Protein AF-A0A535YQ44-F1 (afdb_monomer_lite)

Radius of gyration: 15.24 Å; chains: 1; bounding box: 35×32×54 Å

Secondary structure (DSSP, 8-state):
-------SS--EEEE--SHHHHHHHHHSTT-EEEBTTTTBS-HHHHHT-SEEEE----PBPTTS-B--HHHHHHHHH---SEEEE-S---TTHHHHHHHHH---EEE-------SSTT-TTS-GGG------BS-HHHHHHHHHHTT-

Structure (mmCIF, N/CA/C/O backbone):
data_AF-A0A535YQ44-F1
#
_entry.id   AF-A0A535YQ44-F1
#
loop_
_atom_site.group_PDB
_atom_site.id
_atom_site.type_symbol
_atom_site.label_atom_id
_atom_site.label_alt_id
_atom_site.label_comp_id
_atom_site.label_asym_id
_atom_site.label_entity_id
_atom_site.label_seq_id
_atom_site.pdbx_PDB_ins_code
_atom_site.Cartn_x
_atom_site.Cartn_y
_atom_site.Cartn_z
_atom_site.occupancy
_atom_site.B_iso_or_equiv
_atom_site.auth_seq_id
_atom_site.auth_comp_id
_atom_site.auth_asym_id
_atom_site.auth_atom_id
_atom_site.pdbx_PDB_model_num
ATOM 1 N N . MET A 1 1 ? -5.945 5.913 35.133 1.00 36.12 1 MET A N 1
ATOM 2 C CA . MET A 1 1 ? -6.921 5.511 34.097 1.00 36.12 1 MET A CA 1
ATOM 3 C C . MET A 1 1 ? -6.977 6.612 33.056 1.00 36.12 1 MET A C 1
ATOM 5 O O . MET A 1 1 ? -7.625 7.624 33.283 1.00 36.12 1 MET A O 1
ATOM 9 N N . THR A 1 2 ? -6.230 6.463 31.966 1.00 38.06 2 THR A N 1
ATOM 10 C CA . THR A 1 2 ? -6.290 7.402 30.842 1.00 38.06 2 THR A CA 1
ATOM 11 C C . THR A 1 2 ? -7.580 7.131 30.087 1.00 38.06 2 THR A C 1
ATOM 13 O O . THR A 1 2 ? -7.779 6.040 29.562 1.00 38.06 2 THR A O 1
ATOM 16 N N . VAL A 1 3 ? -8.482 8.106 30.081 1.00 42.94 3 VAL A N 1
ATOM 17 C CA . VAL A 1 3 ? -9.680 8.073 29.245 1.00 42.94 3 VAL A CA 1
ATOM 18 C C . VAL A 1 3 ? -9.203 8.130 27.793 1.00 42.94 3 VAL A C 1
ATOM 20 O O . VAL A 1 3 ? -8.760 9.180 27.331 1.00 42.94 3 VAL A O 1
ATOM 23 N N . MET A 1 4 ? -9.248 7.001 27.081 1.00 44.06 4 MET A N 1
ATOM 24 C CA . MET A 1 4 ? -9.127 6.989 25.623 1.00 44.06 4 MET A CA 1
ATOM 25 C C . MET A 1 4 ? -10.283 7.824 25.074 1.00 44.06 4 MET A C 1
ATOM 27 O O . MET A 1 4 ? -11.439 7.405 25.109 1.00 44.06 4 MET A O 1
ATOM 31 N N . ARG A 1 5 ? -9.989 9.037 24.598 1.00 42.44 5 ARG A N 1
ATOM 32 C CA . ARG A 1 5 ? -10.927 9.761 23.741 1.00 42.44 5 ARG A CA 1
ATOM 33 C C . ARG A 1 5 ? -11.156 8.895 22.506 1.00 42.44 5 ARG A C 1
ATOM 35 O O . ARG A 1 5 ? -10.198 8.574 21.807 1.00 42.44 5 ARG A O 1
ATOM 42 N N . ALA A 1 6 ? -12.407 8.520 22.249 1.00 47.22 6 ALA A N 1
ATOM 43 C CA . ALA A 1 6 ? -12.790 7.895 20.991 1.00 47.22 6 ALA A CA 1
ATOM 44 C C . ALA A 1 6 ? -12.353 8.820 19.847 1.00 47.22 6 ALA A C 1
ATOM 46 O O . ALA A 1 6 ? -12.809 9.962 19.752 1.00 47.22 6 ALA A O 1
ATOM 47 N N . ARG A 1 7 ? -11.407 8.363 19.025 1.00 56.72 7 ARG A N 1
ATOM 48 C CA . ARG A 1 7 ? -10.980 9.101 17.837 1.00 56.72 7 ARG A CA 1
ATOM 49 C C . ARG A 1 7 ? -12.132 9.053 16.838 1.00 56.72 7 ARG A C 1
ATOM 51 O O . ARG A 1 7 ? -12.587 7.980 16.465 1.00 56.72 7 ARG A O 1
ATOM 58 N N . THR A 1 8 ? -12.643 10.222 16.462 1.00 70.88 8 THR A N 1
ATOM 59 C CA . THR A 1 8 ? -13.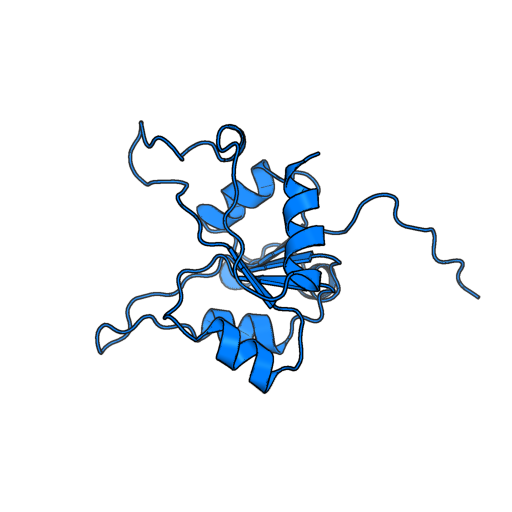816 10.364 15.584 1.00 70.88 8 THR A CA 1
ATOM 60 C C . THR A 1 8 ? -13.512 10.052 14.116 1.00 70.88 8 THR A C 1
ATOM 62 O O . THR A 1 8 ? -14.442 9.885 13.333 1.00 70.88 8 THR A O 1
ATOM 65 N N . ARG A 1 9 ? -12.229 9.940 13.741 1.00 83.25 9 ARG A N 1
ATOM 66 C CA . ARG A 1 9 ? -11.755 9.469 12.433 1.00 83.25 9 ARG A CA 1
ATOM 67 C C . ARG A 1 9 ? -10.601 8.468 12.604 1.00 83.25 9 ARG A C 1
ATOM 69 O O . ARG A 1 9 ? -9.782 8.653 13.516 1.00 83.25 9 ARG A O 1
ATOM 76 N N . PRO A 1 10 ? -10.528 7.426 11.757 1.00 92.88 10 PRO A N 1
ATOM 77 C CA . PRO A 1 10 ? -9.434 6.463 11.795 1.00 92.88 10 PRO A CA 1
ATOM 78 C C . PRO A 1 10 ? -8.102 7.120 11.402 1.00 92.88 10 PRO A C 1
ATOM 80 O O . PRO A 1 10 ? -8.080 8.036 10.582 1.00 92.88 10 PRO A O 1
ATOM 83 N N . THR A 1 11 ? -6.986 6.666 11.975 1.00 96.94 11 THR A N 1
ATOM 84 C CA . THR A 1 11 ? -5.641 7.092 11.556 1.00 96.94 11 THR A CA 1
ATOM 85 C C . THR A 1 11 ? -5.247 6.308 10.332 1.00 96.94 11 THR A C 1
ATOM 87 O O . THR A 1 11 ? -5.368 5.083 10.299 1.00 96.94 11 THR A O 1
ATOM 90 N N . ILE A 1 12 ? -4.705 7.029 9.361 1.00 98.25 12 ILE A N 1
ATOM 91 C CA . ILE A 1 12 ? -4.189 6.459 8.130 1.00 98.25 12 ILE A CA 1
ATOM 92 C C . ILE A 1 12 ? -2.687 6.716 8.102 1.00 98.25 12 ILE A C 1
ATOM 94 O O . ILE A 1 12 ? -2.258 7.866 8.122 1.00 98.25 12 ILE A O 1
ATOM 98 N N . GLY A 1 13 ? -1.889 5.655 8.071 1.00 98.56 13 GLY A N 1
ATOM 99 C CA . GLY A 1 13 ? -0.469 5.718 7.737 1.00 98.56 13 GLY A CA 1
ATOM 100 C C . GLY A 1 13 ? -0.261 5.463 6.245 1.00 98.56 13 GLY A C 1
ATOM 101 O O . GLY A 1 13 ? 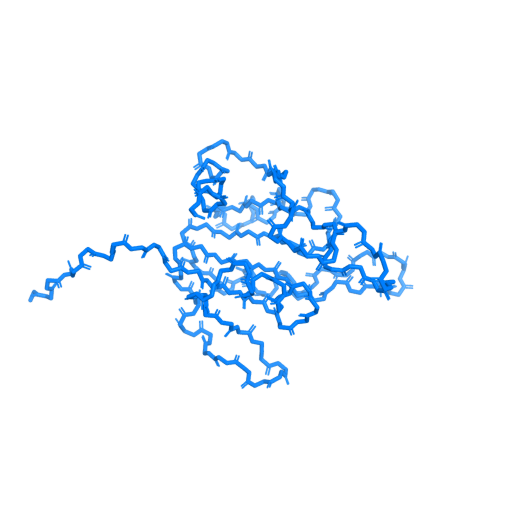-0.947 4.621 5.666 1.00 98.56 13 GLY A O 1
ATOM 102 N N . VAL A 1 14 ? 0.687 6.160 5.621 1.00 98.75 14 VAL A N 1
ATOM 103 C CA . VAL A 1 14 ? 1.119 5.899 4.237 1.00 98.75 14 VAL A CA 1
ATOM 104 C C . VAL A 1 14 ? 2.629 5.684 4.233 1.00 98.75 14 VAL A C 1
ATOM 106 O O . VAL A 1 14 ? 3.394 6.623 4.435 1.00 98.75 14 VAL A O 1
ATOM 109 N N . ILE A 1 15 ? 3.048 4.438 4.022 1.00 98.81 15 ILE A N 1
ATOM 110 C CA . ILE A 1 15 ? 4.440 3.997 4.040 1.00 98.81 15 ILE A CA 1
ATOM 111 C C . ILE A 1 15 ? 4.964 3.947 2.605 1.00 98.81 15 ILE A C 1
ATOM 113 O O . ILE A 1 15 ? 4.442 3.207 1.772 1.00 98.81 15 ILE A O 1
ATOM 117 N N . GLY A 1 16 ? 6.017 4.714 2.339 1.00 98.50 16 GLY A N 1
ATOM 118 C CA . GLY A 1 16 ? 6.533 5.013 1.009 1.00 98.50 16 GLY A CA 1
ATOM 119 C C . GLY A 1 16 ? 5.971 6.339 0.504 1.00 98.50 16 GLY A C 1
ATOM 120 O O . GLY A 1 16 ? 4.762 6.492 0.341 1.00 98.50 16 GLY A O 1
ATOM 121 N N . HIS A 1 17 ? 6.847 7.305 0.226 1.00 97.81 17 HIS A N 1
ATOM 122 C CA . HIS A 1 17 ? 6.484 8.658 -0.213 1.00 97.81 17 HIS A CA 1
ATOM 123 C C . HIS A 1 17 ? 6.871 8.922 -1.680 1.00 97.81 17 HIS A C 1
ATOM 125 O O . HIS A 1 17 ? 7.169 10.049 -2.093 1.00 97.81 17 HIS A O 1
ATOM 131 N N . GLY A 1 18 ? 6.837 7.862 -2.495 1.00 95.94 18 GLY A N 1
ATOM 132 C CA . GLY A 1 18 ? 6.963 7.915 -3.952 1.00 95.94 18 GLY A CA 1
ATOM 133 C C . GLY A 1 18 ? 5.740 8.536 -4.641 1.00 95.94 18 GLY A C 1
ATOM 134 O O . GLY A 1 18 ? 4.902 9.183 -4.014 1.00 95.94 18 GLY A O 1
ATOM 135 N N . ALA A 1 19 ? 5.614 8.345 -5.957 1.00 94.38 19 ALA A N 1
ATOM 136 C CA . ALA A 1 19 ? 4.508 8.922 -6.728 1.00 94.38 19 ALA A CA 1
ATOM 137 C C . ALA A 1 19 ? 3.131 8.462 -6.208 1.00 94.38 19 ALA A C 1
ATOM 139 O O . ALA A 1 19 ? 2.260 9.295 -5.953 1.00 94.38 19 ALA A O 1
ATOM 140 N N . LEU A 1 20 ? 2.974 7.156 -5.968 1.00 95.75 20 LEU A N 1
ATOM 141 C CA . LEU A 1 20 ? 1.758 6.586 -5.393 1.00 95.75 20 LEU A CA 1
ATOM 142 C C . LEU A 1 20 ? 1.508 7.064 -3.957 1.00 95.75 20 LEU A C 1
ATOM 144 O O . LEU A 1 20 ? 0.415 7.533 -3.660 1.00 95.75 20 LEU A O 1
ATOM 148 N N . GLY A 1 21 ? 2.517 7.010 -3.084 1.00 97.44 21 GLY A N 1
ATOM 149 C CA . GLY A 1 21 ? 2.390 7.472 -1.698 1.00 97.44 21 GLY A CA 1
ATOM 150 C C . GLY A 1 21 ? 1.924 8.923 -1.588 1.00 97.44 21 GLY A C 1
ATOM 151 O O . GLY A 1 21 ? 0.973 9.225 -0.872 1.00 97.44 21 GLY A O 1
ATOM 152 N N . ARG A 1 22 ? 2.508 9.826 -2.386 1.00 96.06 22 ARG A N 1
ATOM 153 C CA . ARG A 1 22 ? 2.056 11.225 -2.467 1.00 96.06 22 ARG A CA 1
ATOM 154 C C . ARG A 1 22 ? 0.623 11.350 -2.976 1.00 96.06 22 ARG A C 1
ATOM 156 O O . ARG A 1 22 ? -0.110 12.211 -2.501 1.00 96.06 22 ARG A O 1
ATOM 163 N N . SER A 1 23 ? 0.229 10.515 -3.935 1.00 94.94 23 SER A N 1
ATOM 164 C CA . SER A 1 23 ? -1.144 10.462 -4.447 1.00 94.94 23 SER A CA 1
ATOM 165 C C . SER A 1 23 ? -2.133 10.049 -3.351 1.00 94.94 23 SER A C 1
ATOM 167 O O . SER A 1 23 ? -3.151 10.709 -3.155 1.00 94.94 23 SER A O 1
ATOM 169 N N . LEU A 1 24 ? -1.785 9.031 -2.558 1.00 96.25 24 LEU A N 1
ATOM 170 C CA . LEU A 1 24 ? -2.576 8.589 -1.407 1.00 96.25 24 LEU A CA 1
ATOM 171 C C . LEU A 1 24 ? -2.670 9.673 -0.326 1.00 96.25 24 LEU A C 1
ATOM 173 O O . LEU A 1 24 ? -3.758 9.907 0.181 1.00 96.25 24 LEU A O 1
ATOM 177 N N . CYS A 1 25 ? -1.587 10.394 -0.022 1.00 96.56 25 CYS A N 1
ATOM 178 C CA . CYS A 1 25 ? -1.636 11.528 0.912 1.00 96.56 25 CYS A CA 1
ATOM 179 C C . CYS A 1 25 ? -2.490 12.700 0.400 1.00 96.56 25 CYS A C 1
ATOM 181 O O . CYS A 1 25 ? -3.036 13.449 1.199 1.00 96.56 25 CYS A O 1
ATOM 183 N N . ARG A 1 26 ? -2.627 12.887 -0.921 1.00 93.81 26 ARG A N 1
ATOM 184 C CA . ARG A 1 26 ? -3.570 13.876 -1.477 1.00 93.81 26 ARG A CA 1
ATOM 185 C C . ARG A 1 26 ? -5.017 13.418 -1.339 1.00 93.81 26 ARG A C 1
ATOM 187 O O . ARG A 1 26 ? -5.880 14.245 -1.070 1.00 93.81 26 ARG A O 1
ATOM 194 N N . LEU A 1 27 ? -5.268 12.122 -1.531 1.00 93.38 27 LEU A N 1
ATOM 195 C CA . LEU A 1 27 ? -6.592 11.527 -1.360 1.00 93.38 27 LEU A CA 1
ATOM 196 C C . LEU A 1 27 ? -7.021 11.507 0.118 1.00 93.38 27 LEU A C 1
ATOM 198 O O . LEU A 1 27 ? -8.180 11.753 0.427 1.00 93.38 27 LEU A O 1
ATOM 202 N N . PHE A 1 28 ? -6.071 11.268 1.023 1.00 94.94 28 PHE A N 1
ATOM 203 C CA . PHE A 1 28 ? -6.257 11.244 2.471 1.00 94.94 28 PHE A CA 1
ATOM 204 C C . PHE A 1 28 ? -5.387 12.333 3.126 1.00 94.94 28 PHE A C 1
ATOM 206 O O . PHE A 1 28 ? -4.296 12.028 3.609 1.00 94.94 28 PHE A O 1
ATOM 213 N N . PRO A 1 29 ? -5.836 13.604 3.155 1.00 94.25 29 PRO A N 1
ATOM 214 C CA . PRO A 1 29 ? -5.009 14.738 3.590 1.00 94.25 29 PRO A CA 1
ATOM 215 C C . PRO A 1 29 ? -4.594 14.686 5.068 1.00 94.25 29 PRO A C 1
ATOM 217 O O . PRO A 1 29 ? -3.580 15.273 5.433 1.00 94.25 29 PRO A O 1
ATOM 220 N N . ASP A 1 30 ? -5.347 13.962 5.901 1.00 95.06 30 ASP A N 1
ATOM 221 C CA . ASP A 1 30 ? -5.040 13.744 7.322 1.00 95.06 30 ASP A CA 1
ATOM 222 C C . ASP A 1 30 ? -4.087 12.545 7.551 1.00 95.06 30 ASP A C 1
ATOM 224 O O . ASP A 1 30 ? -3.806 12.182 8.696 1.00 95.06 30 ASP A O 1
ATOM 228 N N . ALA A 1 31 ? -3.620 11.878 6.485 1.00 97.38 31 ALA A N 1
ATOM 229 C CA . ALA A 1 31 ? -2.746 10.717 6.600 1.00 97.38 31 ALA A CA 1
ATOM 230 C C . ALA A 1 31 ? -1.330 11.092 7.061 1.00 97.38 31 ALA A C 1
ATOM 232 O O . ALA A 1 31 ? -0.780 12.128 6.691 1.00 97.38 31 ALA A O 1
ATOM 233 N N . LEU A 1 32 ? -0.714 10.193 7.824 1.00 98.25 32 LEU A N 1
ATOM 234 C CA . LEU A 1 32 ? 0.649 10.305 8.328 1.00 98.25 32 LEU A CA 1
ATOM 235 C C . LEU A 1 32 ? 1.614 9.653 7.321 1.00 98.25 32 LEU A C 1
ATOM 237 O O . LEU A 1 32 ? 1.616 8.422 7.203 1.00 98.25 32 LEU A O 1
ATOM 241 N N . PRO A 1 33 ? 2.410 10.429 6.560 1.00 98.44 33 PRO A N 1
ATOM 242 C CA . PRO A 1 33 ? 3.386 9.861 5.642 1.00 98.44 33 PRO A CA 1
ATOM 243 C C . PRO A 1 33 ? 4.602 9.336 6.408 1.00 98.44 33 PRO A C 1
ATOM 245 O O . PRO A 1 33 ? 5.056 9.959 7.365 1.00 98.44 33 PRO A O 1
ATOM 248 N N . TYR A 1 34 ? 5.170 8.231 5.936 1.00 98.75 34 TYR A N 1
ATOM 249 C CA . TYR A 1 34 ? 6.431 7.691 6.428 1.00 98.75 34 TYR A CA 1
ATOM 250 C C . TYR A 1 34 ? 7.294 7.186 5.270 1.00 98.75 34 TYR A C 1
ATOM 252 O O . TYR A 1 34 ? 6.830 6.420 4.425 1.00 98.75 34 TYR A O 1
ATOM 260 N N . ASP A 1 35 ? 8.557 7.599 5.236 1.00 98.56 35 ASP A N 1
ATOM 261 C CA . ASP A 1 35 ? 9.559 7.125 4.282 1.00 98.56 35 ASP A CA 1
ATOM 262 C C . ASP A 1 35 ? 10.952 7.288 4.903 1.00 98.56 35 ASP A C 1
ATOM 264 O O . ASP A 1 35 ? 11.470 8.401 5.010 1.00 98.56 35 ASP A O 1
ATOM 268 N N . SER A 1 36 ? 11.540 6.180 5.368 1.00 96.44 36 SER A N 1
ATOM 269 C CA . SER A 1 36 ? 12.837 6.207 6.055 1.00 96.44 36 SER A CA 1
ATOM 270 C C . SER A 1 36 ? 13.982 6.716 5.168 1.00 96.44 36 SER A C 1
ATOM 272 O O . SER A 1 36 ? 14.708 7.593 5.642 1.00 96.44 36 SER A O 1
ATOM 274 N N . PRO A 1 37 ? 14.145 6.258 3.909 1.00 97.19 37 PRO A N 1
ATOM 275 C CA . PRO A 1 37 ? 15.166 6.795 3.007 1.00 97.19 37 PRO A CA 1
ATOM 276 C C . PRO A 1 37 ? 15.071 8.307 2.778 1.00 97.19 37 PRO A C 1
ATOM 278 O O . PRO A 1 37 ? 16.099 8.968 2.635 1.00 97.19 37 PRO A O 1
ATOM 281 N N . LEU A 1 38 ? 13.856 8.863 2.750 1.00 97.69 38 LEU A N 1
ATOM 282 C CA . LEU A 1 38 ? 13.633 10.303 2.583 1.00 97.69 38 LEU A CA 1
ATOM 283 C C . LEU A 1 38 ? 13.604 11.089 3.906 1.00 97.69 38 LEU A C 1
ATOM 285 O O . LEU A 1 38 ? 13.463 12.311 3.872 1.00 97.69 38 LEU A O 1
ATOM 289 N N . GLY A 1 39 ? 13.727 10.426 5.060 1.00 97.81 39 GLY A N 1
ATOM 290 C CA . GLY A 1 39 ? 13.649 11.067 6.376 1.00 97.81 39 GLY A CA 1
ATOM 291 C C . GLY A 1 39 ? 12.275 11.672 6.688 1.00 97.81 39 GLY A C 1
ATOM 292 O O . GLY A 1 39 ? 12.194 12.687 7.378 1.00 97.81 39 GLY A O 1
ATOM 293 N N . ILE A 1 40 ? 11.198 11.091 6.151 1.00 98.12 40 ILE A N 1
ATOM 294 C CA . ILE A 1 40 ? 9.826 11.587 6.312 1.00 98.12 40 ILE A CA 1
ATOM 295 C C . ILE A 1 40 ? 9.106 10.790 7.398 1.00 98.12 40 ILE A C 1
ATOM 297 O O . ILE A 1 40 ? 9.045 9.562 7.336 1.00 98.12 40 ILE A O 1
ATOM 301 N N . GLY A 1 41 ? 8.478 11.515 8.325 1.00 97.12 41 GLY A N 1
ATOM 302 C CA . GLY A 1 41 ? 7.608 10.950 9.352 1.00 97.12 41 GLY A CA 1
ATOM 303 C C . GLY A 1 41 ? 8.346 10.158 10.427 1.00 97.12 41 GLY A C 1
ATOM 304 O O . GLY A 1 41 ? 9.572 10.154 10.508 1.00 97.12 41 GLY A O 1
ATOM 305 N N . ASP A 1 42 ? 7.563 9.484 11.261 1.00 95.56 42 ASP A N 1
ATOM 306 C CA . ASP A 1 42 ? 8.044 8.639 12.348 1.00 95.56 42 ASP A CA 1
ATOM 307 C C . ASP A 1 42 ? 7.374 7.264 12.244 1.00 95.56 42 ASP A C 1
ATOM 309 O O . ASP A 1 42 ? 6.147 7.155 12.157 1.00 95.56 42 ASP A O 1
ATOM 313 N N . ALA A 1 43 ? 8.191 6.209 12.250 1.00 96.12 43 ALA A N 1
ATOM 314 C CA . ALA A 1 43 ? 7.720 4.832 12.174 1.00 96.12 43 ALA A CA 1
ATOM 315 C C . ALA A 1 43 ? 6.749 4.512 13.319 1.00 96.12 43 ALA A C 1
ATOM 317 O O . ALA A 1 43 ? 5.760 3.814 13.098 1.00 96.12 43 ALA A O 1
ATOM 318 N N . GLU A 1 44 ? 6.974 5.061 14.517 1.00 95.06 44 GLU A N 1
ATOM 319 C CA . GLU A 1 44 ? 6.114 4.818 15.679 1.00 95.06 44 GLU A CA 1
ATOM 320 C C . GLU A 1 44 ? 4.709 5.401 15.496 1.00 95.06 44 GLU A C 1
ATOM 322 O O . GLU A 1 44 ? 3.730 4.822 15.963 1.00 95.06 44 GLU A O 1
ATOM 327 N N . GLN A 1 45 ? 4.577 6.497 14.745 1.00 93.06 45 GLN A N 1
ATOM 328 C CA . GLN A 1 45 ? 3.282 7.125 14.479 1.00 93.06 45 GLN A CA 1
ATOM 329 C C . GLN A 1 45 ? 2.415 6.315 13.506 1.00 93.06 45 GLN A C 1
ATOM 331 O O . GLN A 1 45 ? 1.187 6.354 13.595 1.00 93.06 45 GLN A O 1
ATOM 336 N N . VAL A 1 46 ? 3.038 5.579 12.581 1.00 97.50 46 VAL A N 1
ATOM 337 C CA . VAL A 1 46 ? 2.332 4.742 11.594 1.00 97.50 46 VAL A CA 1
ATOM 338 C C . VAL A 1 46 ? 2.231 3.275 12.015 1.00 97.50 46 VAL A C 1
ATOM 340 O O . VAL A 1 46 ? 1.359 2.562 11.516 1.00 97.50 46 VAL A O 1
ATOM 343 N N . ARG A 1 47 ? 3.077 2.824 12.955 1.00 97.62 47 ARG A N 1
ATOM 344 C CA . ARG A 1 47 ? 3.156 1.437 13.445 1.00 97.62 47 ARG A CA 1
ATOM 345 C C . ARG A 1 47 ? 1.793 0.888 13.857 1.00 97.62 47 ARG A C 1
ATOM 347 O O . ARG A 1 47 ? 1.474 -0.239 13.490 1.00 97.62 47 ARG A O 1
ATOM 354 N N . GLU A 1 48 ? 1.004 1.676 14.582 1.00 96.25 48 GLU A N 1
ATOM 355 C CA . GLU A 1 48 ? -0.296 1.280 15.147 1.00 96.25 48 GLU A CA 1
ATOM 356 C C . GLU A 1 48 ? -1.472 2.059 14.532 1.00 96.25 48 GLU A C 1
ATOM 358 O O . GLU A 1 48 ? -2.499 2.276 15.175 1.00 96.25 48 GLU A O 1
ATOM 363 N N . ALA A 1 49 ? -1.336 2.520 13.285 1.00 97.50 49 ALA A N 1
ATOM 364 C CA . ALA A 1 49 ? -2.437 3.186 12.597 1.00 97.50 49 ALA A CA 1
ATOM 365 C C . ALA A 1 49 ? -3.662 2.259 12.455 1.00 97.50 49 ALA A C 1
ATOM 367 O O . ALA A 1 49 ? -3.523 1.041 12.326 1.00 97.50 49 ALA A O 1
ATOM 368 N N . ASP A 1 50 ? -4.874 2.822 12.424 1.00 97.69 50 ASP A N 1
ATOM 369 C CA . ASP A 1 50 ? -6.076 2.019 12.157 1.00 97.69 50 ASP A CA 1
ATOM 370 C C . ASP A 1 50 ? -5.983 1.367 10.765 1.00 97.69 50 ASP A C 1
ATOM 372 O O . ASP A 1 50 ? -6.306 0.188 10.597 1.00 97.69 50 ASP A O 1
ATOM 376 N N . PHE A 1 51 ? -5.445 2.117 9.796 1.00 98.44 51 PHE A N 1
ATOM 377 C CA . PHE A 1 51 ? -5.132 1.659 8.447 1.00 98.44 51 PHE A CA 1
ATOM 378 C C . PHE A 1 51 ? -3.722 2.084 8.040 1.00 98.44 51 PHE A C 1
ATOM 380 O O . PHE A 1 51 ? -3.334 3.230 8.257 1.00 98.44 51 PHE A O 1
ATOM 387 N N . ALA A 1 52 ? -2.966 1.191 7.407 1.00 98.69 52 ALA A N 1
ATOM 388 C CA . ALA A 1 52 ? -1.631 1.495 6.895 1.00 98.69 52 ALA A CA 1
ATOM 389 C C . ALA A 1 52 ? -1.509 1.105 5.420 1.00 98.69 52 ALA A C 1
ATOM 391 O O . ALA A 1 52 ? -1.494 -0.081 5.093 1.00 98.69 52 ALA A O 1
ATOM 392 N N . PHE A 1 53 ? -1.401 2.093 4.533 1.00 98.75 53 PHE A N 1
ATOM 393 C CA . PHE A 1 53 ? -1.104 1.881 3.120 1.00 98.75 53 PHE A CA 1
ATOM 394 C C . PHE A 1 53 ? 0.393 1.646 2.924 1.00 98.75 53 PHE A C 1
ATOM 396 O O . PHE A 1 53 ? 1.210 2.473 3.317 1.00 98.75 53 PHE A O 1
ATOM 403 N N . VAL A 1 54 ? 0.754 0.542 2.279 1.00 98.81 54 VAL A N 1
ATOM 404 C CA . VAL A 1 54 ? 2.127 0.187 1.910 1.00 98.81 54 VAL A CA 1
ATOM 405 C C . VAL A 1 54 ? 2.293 0.444 0.414 1.00 98.81 54 VAL A C 1
ATOM 407 O O . VAL A 1 54 ? 1.762 -0.296 -0.414 1.00 98.81 54 VAL A O 1
ATOM 410 N N . ALA A 1 55 ? 2.994 1.526 0.083 1.00 98.44 55 ALA A N 1
ATOM 411 C CA . ALA A 1 55 ? 3.250 2.040 -1.264 1.00 98.44 55 ALA A CA 1
ATOM 412 C C . ALA A 1 55 ? 4.764 2.213 -1.509 1.00 98.44 55 ALA A C 1
ATOM 414 O O . ALA A 1 55 ? 5.2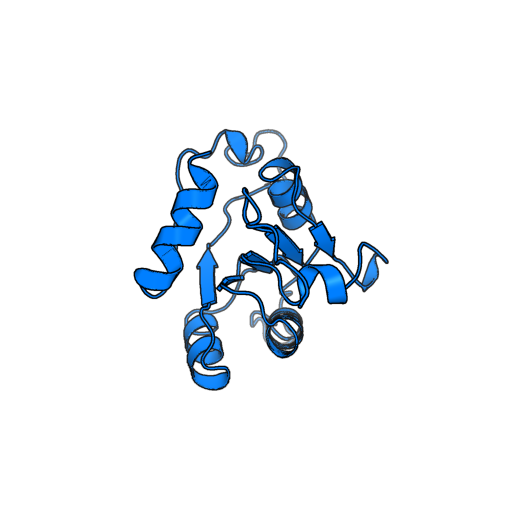28 3.228 -2.037 1.00 98.44 55 ALA A O 1
ATOM 415 N N . VAL A 1 56 ? 5.535 1.213 -1.085 1.00 98.56 56 VAL A N 1
ATOM 416 C CA . VAL A 1 56 ? 6.997 1.139 -1.217 1.00 98.56 56 VAL A CA 1
ATOM 417 C C . VAL A 1 56 ? 7.417 0.564 -2.575 1.00 98.56 56 VAL A C 1
ATOM 419 O O . VAL A 1 56 ? 6.609 -0.119 -3.215 1.00 98.56 56 VAL A O 1
ATOM 422 N N . PRO A 1 57 ? 8.648 0.834 -3.047 1.00 97.06 57 PRO A N 1
ATOM 423 C CA . PRO A 1 57 ? 9.134 0.274 -4.302 1.00 97.06 57 PRO A CA 1
ATOM 424 C C . PRO A 1 57 ? 9.225 -1.253 -4.253 1.00 97.06 57 PRO A C 1
ATOM 426 O O . PRO A 1 57 ? 9.560 -1.843 -3.229 1.00 97.06 57 PRO A O 1
ATOM 429 N N . THR A 1 58 ? 8.961 -1.863 -5.402 1.00 97.50 58 THR A N 1
ATOM 430 C CA . THR A 1 58 ? 9.092 -3.301 -5.658 1.00 97.50 58 THR A CA 1
ATOM 431 C C . THR A 1 58 ? 9.774 -3.478 -7.014 1.00 97.50 58 THR A C 1
ATOM 433 O O . THR A 1 58 ? 9.091 -3.694 -8.022 1.00 97.50 58 THR A O 1
ATOM 436 N N . PRO A 1 59 ? 11.090 -3.209 -7.086 1.00 96.81 59 PRO A N 1
ATOM 437 C CA . PRO A 1 59 ? 11.820 -3.204 -8.345 1.00 96.81 59 PRO A CA 1
ATOM 438 C C . PRO A 1 59 ? 11.862 -4.603 -8.969 1.00 96.81 59 PRO A C 1
ATOM 440 O O . PRO A 1 59 ? 11.511 -5.605 -8.348 1.00 96.81 59 PRO A O 1
ATOM 443 N N . GLU A 1 60 ? 12.303 -4.661 -10.217 1.00 96.94 60 GLU A N 1
ATOM 444 C CA . GLU A 1 60 ? 12.670 -5.922 -10.852 1.00 96.94 60 GLU A CA 1
ATOM 445 C C . GLU A 1 60 ? 13.960 -6.461 -10.208 1.00 96.94 60 GLU A C 1
ATOM 447 O O . GLU A 1 60 ? 14.928 -5.718 -10.025 1.00 96.94 60 GLU A O 1
ATOM 452 N N . GLY A 1 61 ? 13.946 -7.732 -9.812 1.00 95.06 61 GLY A N 1
ATOM 453 C CA . GLY A 1 61 ? 15.101 -8.465 -9.307 1.00 95.06 61 GLY A CA 1
ATOM 454 C C . GLY A 1 61 ? 16.043 -8.901 -10.431 1.00 95.06 61 GLY A C 1
ATOM 455 O O . GLY A 1 61 ? 15.737 -8.765 -11.613 1.00 95.06 61 GLY A O 1
ATOM 456 N N . GLU A 1 62 ? 17.197 -9.466 -10.069 1.00 93.62 62 GLU A N 1
ATOM 457 C CA . GLU A 1 62 ? 18.210 -9.915 -11.044 1.00 93.62 62 GLU A CA 1
ATOM 458 C C . GLU A 1 62 ? 17.695 -11.001 -12.007 1.00 93.62 62 GLU A C 1
ATOM 460 O O . GLU A 1 62 ? 18.209 -11.145 -13.114 1.00 93.62 62 GLU A O 1
ATOM 465 N N . ASP A 1 63 ? 16.675 -11.754 -11.596 1.00 94.31 63 ASP A N 1
ATOM 466 C CA . ASP A 1 63 ? 16.015 -12.818 -12.355 1.00 94.31 63 ASP A CA 1
ATOM 467 C C . ASP A 1 63 ? 14.740 -12.358 -13.089 1.00 94.31 63 ASP A C 1
ATOM 469 O O . ASP A 1 63 ? 14.033 -13.179 -13.677 1.00 94.31 63 ASP A O 1
ATOM 473 N N . GLY A 1 64 ? 14.430 -11.059 -13.059 1.00 93.75 64 GLY A N 1
ATOM 474 C CA . GLY A 1 64 ? 13.210 -10.494 -13.635 1.00 93.75 64 GLY A CA 1
ATOM 475 C C . GLY A 1 64 ? 11.972 -10.613 -12.740 1.00 93.75 64 GLY A C 1
ATOM 476 O O . GLY A 1 64 ? 10.888 -10.157 -13.115 1.00 93.75 64 GLY A O 1
ATOM 477 N N . ALA A 1 65 ? 12.087 -11.225 -11.556 1.00 94.75 65 ALA A N 1
ATOM 478 C CA . ALA A 1 65 ? 10.976 -11.323 -10.621 1.00 94.75 65 ALA A CA 1
ATOM 479 C C . ALA A 1 65 ? 10.693 -9.976 -9.941 1.00 94.75 65 ALA A C 1
ATOM 481 O O . ALA A 1 65 ? 11.547 -9.101 -9.835 1.00 94.75 65 ALA A O 1
ATOM 482 N N . CYS A 1 66 ? 9.475 -9.806 -9.432 1.00 96.00 66 CYS A N 1
ATOM 483 C CA . CYS A 1 66 ? 9.147 -8.659 -8.595 1.00 96.00 66 CYS A CA 1
ATOM 484 C C . CYS A 1 66 ? 9.805 -8.825 -7.215 1.00 96.00 66 CYS A C 1
ATOM 486 O O . CYS A 1 66 ? 9.435 -9.727 -6.461 1.00 96.00 66 CYS A O 1
ATOM 488 N N . ASP A 1 67 ? 10.759 -7.957 -6.880 1.00 97.62 67 ASP A N 1
ATOM 489 C CA . ASP A 1 67 ? 11.416 -7.946 -5.576 1.00 97.62 67 ASP A CA 1
ATOM 490 C C . ASP A 1 67 ? 10.509 -7.289 -4.527 1.00 97.62 67 ASP A C 1
ATOM 492 O O . ASP A 1 67 ? 10.265 -6.080 -4.553 1.00 97.62 67 ASP A O 1
ATOM 496 N N . THR A 1 68 ? 10.006 -8.090 -3.584 1.00 97.50 68 THR A N 1
ATOM 497 C CA . THR A 1 68 ? 9.088 -7.634 -2.531 1.00 97.50 68 THR A CA 1
ATOM 498 C C . THR A 1 68 ? 9.756 -7.383 -1.184 1.00 97.50 68 THR A C 1
ATOM 500 O O . THR A 1 68 ? 9.045 -7.080 -0.228 1.00 97.50 68 THR A O 1
ATOM 503 N N . ARG A 1 69 ? 11.093 -7.438 -1.076 1.00 97.75 69 ARG A N 1
ATOM 504 C CA . ARG A 1 69 ? 11.802 -7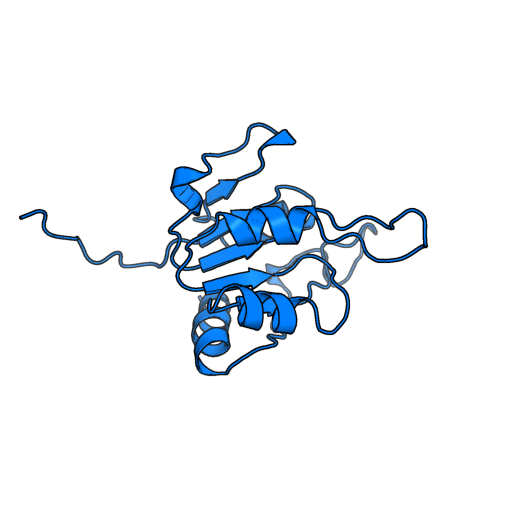.360 0.219 1.00 97.75 69 ARG A CA 1
ATOM 505 C C . ARG A 1 69 ? 11.397 -6.156 1.071 1.00 97.75 69 ARG A C 1
ATOM 507 O O . ARG A 1 69 ? 11.209 -6.301 2.274 1.00 97.75 69 ARG A O 1
ATOM 514 N N . THR A 1 70 ? 11.205 -4.983 0.464 1.00 98.38 70 THR A N 1
ATOM 515 C CA . THR A 1 70 ? 10.764 -3.781 1.194 1.00 98.38 70 THR A CA 1
ATOM 516 C C . THR A 1 70 ? 9.322 -3.898 1.697 1.00 98.38 70 THR A C 1
ATOM 518 O O . THR A 1 70 ? 9.005 -3.401 2.776 1.00 98.38 70 THR A O 1
ATOM 521 N N . VAL A 1 71 ? 8.438 -4.582 0.961 1.00 98.69 71 VAL A N 1
ATOM 522 C CA . VAL A 1 71 ? 7.077 -4.892 1.434 1.00 98.69 71 VAL A CA 1
ATOM 523 C C . VAL A 1 71 ? 7.147 -5.843 2.626 1.00 98.69 71 VAL A C 1
ATOM 525 O O . VAL A 1 71 ? 6.510 -5.575 3.643 1.00 98.69 71 VAL A O 1
ATOM 528 N N . ASP A 1 72 ? 7.938 -6.915 2.526 1.00 98.38 72 ASP A N 1
ATOM 529 C CA . ASP A 1 72 ? 8.131 -7.889 3.605 1.00 98.38 72 ASP A CA 1
ATOM 530 C C . ASP A 1 72 ? 8.685 -7.214 4.877 1.00 98.38 72 ASP A C 1
ATOM 532 O O . ASP A 1 72 ? 8.154 -7.413 5.973 1.00 98.38 72 ASP A O 1
ATOM 536 N N . GLU A 1 73 ? 9.690 -6.343 4.735 1.00 98.38 73 GLU A N 1
ATOM 537 C CA . GLU A 1 73 ? 10.265 -5.565 5.836 1.00 98.38 73 GLU A CA 1
ATOM 538 C C . GLU A 1 73 ? 9.215 -4.671 6.504 1.00 98.38 73 GLU A C 1
ATOM 540 O O . GLU A 1 73 ? 9.025 -4.752 7.720 1.00 98.38 73 GLU A O 1
ATOM 545 N N . VAL A 1 74 ? 8.494 -3.860 5.724 1.00 98.50 74 VAL A N 1
ATOM 546 C CA . VAL A 1 74 ? 7.451 -2.961 6.238 1.00 98.50 74 VAL A CA 1
ATOM 547 C C . VAL A 1 74 ? 6.354 -3.734 6.960 1.00 98.50 74 VAL A C 1
ATOM 549 O O . VAL A 1 74 ? 5.966 -3.395 8.082 1.00 98.50 74 VAL A O 1
ATOM 552 N N . VAL A 1 75 ? 5.881 -4.821 6.353 1.00 98.25 75 VAL A N 1
ATOM 553 C CA . VAL A 1 75 ? 4.870 -5.678 6.968 1.00 98.25 75 VAL A CA 1
ATOM 554 C C . VAL A 1 75 ? 5.410 -6.310 8.250 1.00 98.25 75 VAL A C 1
ATOM 556 O O . VAL A 1 75 ? 4.649 -6.442 9.202 1.00 98.25 75 VAL A O 1
ATOM 559 N N . SER A 1 76 ? 6.701 -6.636 8.356 1.00 97.69 76 SER A N 1
ATOM 560 C CA . SER A 1 76 ? 7.264 -7.287 9.548 1.00 97.69 76 SER A CA 1
ATOM 561 C C . SER A 1 76 ? 7.117 -6.452 10.832 1.00 97.69 76 SER A C 1
ATOM 563 O O . SER A 1 76 ? 6.801 -7.011 11.895 1.00 97.69 76 SER A O 1
ATOM 565 N N . TRP A 1 77 ? 7.238 -5.120 10.754 1.00 97.38 77 TRP A N 1
ATOM 566 C CA . TRP A 1 77 ? 7.172 -4.218 11.912 1.00 97.38 77 TRP A CA 1
ATOM 567 C C . TRP A 1 77 ? 5.829 -3.494 12.076 1.00 97.38 77 TRP A C 1
ATOM 569 O O . TRP A 1 77 ? 5.487 -3.144 13.208 1.00 97.38 77 TRP A O 1
ATOM 579 N N . LEU A 1 78 ? 5.019 -3.351 11.020 1.00 97.75 78 LEU A N 1
ATOM 580 C CA . LEU A 1 78 ? 3.678 -2.759 11.125 1.00 97.75 78 LEU A CA 1
ATOM 581 C C . LEU A 1 78 ? 2.753 -3.576 12.036 1.00 97.75 78 LEU A C 1
ATOM 583 O O . LEU A 1 78 ? 2.738 -4.807 12.006 1.00 97.75 78 LEU A O 1
ATOM 587 N N . ARG A 1 79 ? 1.940 -2.897 12.840 1.00 97.06 79 ARG A N 1
ATOM 588 C CA . ARG A 1 79 ? 0.915 -3.474 13.729 1.00 97.06 79 ARG A CA 1
ATOM 589 C C . ARG A 1 79 ? -0.441 -2.787 13.534 1.00 97.06 79 ARG A C 1
ATOM 591 O O . ARG A 1 79 ? -1.251 -2.740 14.453 1.00 97.06 79 ARG A O 1
ATOM 598 N N . ALA A 1 80 ? -0.675 -2.267 12.331 1.00 97.38 80 ALA A N 1
ATOM 599 C CA . ALA A 1 80 ? -1.900 -1.567 11.982 1.00 97.38 80 ALA A CA 1
ATOM 600 C C . ALA A 1 80 ? -3.145 -2.457 12.125 1.00 97.38 80 ALA A C 1
ATOM 602 O O . ALA A 1 80 ? -3.076 -3.679 11.956 1.00 97.38 80 ALA A O 1
ATOM 603 N N . GLY A 1 81 ? -4.299 -1.835 12.378 1.00 97.19 81 GLY A N 1
ATOM 604 C CA . GLY A 1 81 ? -5.582 -2.539 12.446 1.00 97.19 81 GLY A CA 1
ATOM 605 C C . GLY A 1 81 ? -5.925 -3.267 11.141 1.00 97.19 81 GLY A C 1
ATOM 606 O O . GLY A 1 81 ? -6.466 -4.378 11.163 1.00 97.19 81 GLY A O 1
ATOM 607 N N . THR A 1 82 ? -5.593 -2.657 10.000 1.00 98.38 82 THR A N 1
ATOM 608 C CA . THR A 1 82 ? -5.557 -3.282 8.669 1.00 98.38 82 THR A CA 1
ATOM 609 C C . THR A 1 82 ? -4.393 -2.716 7.857 1.00 98.38 82 THR A C 1
ATOM 611 O O . THR A 1 82 ? -4.263 -1.502 7.706 1.00 98.38 82 THR A O 1
ATOM 614 N N . THR A 1 83 ? -3.565 -3.593 7.295 1.00 98.69 83 THR A N 1
ATOM 615 C CA . THR A 1 83 ? -2.517 -3.215 6.337 1.00 98.69 83 THR A CA 1
ATOM 616 C C . THR A 1 83 ? -3.073 -3.306 4.918 1.00 98.69 83 THR A C 1
ATOM 618 O O . THR A 1 83 ? -3.684 -4.308 4.559 1.00 98.69 83 THR A O 1
ATOM 621 N N . ILE A 1 84 ? -2.859 -2.283 4.095 1.00 98.75 84 ILE A N 1
ATOM 622 C CA . ILE A 1 84 ? -3.276 -2.239 2.694 1.00 98.75 84 ILE A CA 1
ATOM 623 C C . ILE A 1 84 ? -2.023 -2.223 1.826 1.00 98.75 84 ILE A C 1
ATOM 625 O O . ILE A 1 84 ? -1.333 -1.212 1.744 1.00 98.75 84 ILE A O 1
ATOM 629 N N . VAL A 1 85 ? -1.715 -3.338 1.171 1.00 98.75 85 VAL A N 1
ATOM 630 C CA . VAL A 1 85 ? -0.604 -3.412 0.219 1.00 98.75 85 VAL A CA 1
ATOM 631 C C . VAL A 1 85 ? -1.067 -2.831 -1.110 1.00 98.75 85 VAL A C 1
ATOM 633 O O . VAL A 1 85 ? -1.938 -3.394 -1.773 1.00 98.75 85 VAL A O 1
ATOM 636 N N . CYS A 1 86 ? -0.481 -1.697 -1.481 1.00 98.31 86 CYS A N 1
ATOM 637 C CA . CYS A 1 86 ? -0.695 -1.035 -2.764 1.00 98.31 86 CYS A CA 1
ATOM 638 C C . CYS A 1 86 ? 0.499 -1.160 -3.712 1.00 98.31 86 CYS A C 1
ATOM 640 O O . CYS A 1 86 ? 0.340 -0.943 -4.912 1.00 98.31 86 CYS A O 1
ATOM 642 N N . SER A 1 87 ? 1.678 -1.506 -3.190 1.00 98.31 87 SER A N 1
ATOM 643 C CA . SER A 1 87 ? 2.837 -1.894 -3.992 1.00 98.31 87 SER A CA 1
ATOM 644 C C . SER A 1 87 ? 2.493 -3.035 -4.952 1.00 98.31 87 SER A C 1
ATOM 646 O O . SER A 1 87 ? 1.710 -3.930 -4.623 1.00 98.31 87 SER A O 1
ATOM 648 N N . THR A 1 88 ? 3.096 -3.020 -6.139 1.00 96.94 88 THR A N 1
ATOM 649 C CA . THR A 1 88 ? 2.998 -4.134 -7.086 1.00 96.94 88 THR A CA 1
ATOM 650 C C . THR A 1 88 ? 3.647 -5.365 -6.466 1.00 96.94 88 THR A C 1
ATOM 652 O O . THR A 1 88 ? 4.780 -5.306 -6.013 1.00 96.94 88 THR A O 1
ATOM 655 N N . VAL A 1 89 ? 2.938 -6.488 -6.423 1.00 97.50 89 VAL A N 1
ATOM 656 C CA . VAL A 1 89 ? 3.462 -7.745 -5.879 1.00 97.50 89 VAL A CA 1
ATOM 657 C C . VAL A 1 89 ? 3.015 -8.906 -6.757 1.00 97.50 89 VAL A C 1
ATOM 659 O O . VAL A 1 89 ? 2.015 -8.803 -7.471 1.00 97.50 89 VAL A O 1
ATOM 662 N N . ALA A 1 90 ? 3.744 -10.020 -6.702 1.00 96.06 90 ALA A N 1
ATOM 663 C CA . ALA A 1 90 ? 3.333 -11.245 -7.371 1.00 96.06 90 ALA A CA 1
ATOM 664 C C . ALA A 1 90 ? 2.013 -11.790 -6.790 1.00 96.06 90 ALA A C 1
ATOM 666 O O . ALA A 1 90 ? 1.663 -11.567 -5.625 1.00 96.06 90 ALA A O 1
ATOM 667 N N . VAL A 1 91 ? 1.278 -12.543 -7.610 1.00 95.88 91 VAL A N 1
ATOM 668 C CA . VAL A 1 91 ? 0.082 -13.264 -7.154 1.00 95.88 91 VAL A CA 1
ATOM 669 C C . VAL A 1 91 ? 0.472 -14.216 -6.020 1.00 95.88 91 VAL A C 1
ATOM 671 O O . VAL A 1 91 ? 1.469 -14.926 -6.113 1.00 95.88 91 VAL A O 1
ATOM 674 N N . GLY A 1 92 ? -0.315 -14.219 -4.944 1.00 96.31 92 GLY A N 1
ATOM 675 C CA . GLY A 1 92 ? -0.062 -15.028 -3.750 1.00 96.31 92 GLY A CA 1
ATOM 676 C C . GLY A 1 92 ? 0.831 -14.365 -2.695 1.00 96.31 92 GLY A C 1
ATOM 677 O O . GLY A 1 92 ? 0.870 -14.854 -1.569 1.00 96.31 92 GLY A O 1
ATOM 678 N N . THR A 1 93 ? 1.488 -13.230 -2.979 1.00 97.88 93 THR A N 1
ATOM 679 C CA . THR A 1 93 ? 2.318 -12.535 -1.973 1.00 97.88 93 THR A CA 1
ATOM 680 C C . THR A 1 93 ? 1.505 -12.114 -0.749 1.00 97.88 93 THR A C 1
ATOM 682 O O . THR A 1 93 ? 1.931 -12.346 0.378 1.00 97.88 93 THR A O 1
ATOM 685 N N . VAL A 1 94 ? 0.320 -11.526 -0.941 1.00 98.12 94 VAL A N 1
ATOM 686 C CA . VAL A 1 94 ? -0.519 -11.103 0.193 1.00 98.12 94 VAL A CA 1
ATOM 687 C C . VAL A 1 94 ? -1.071 -12.303 0.965 1.00 98.12 94 VAL A C 1
ATOM 689 O O . VAL A 1 94 ? -1.070 -12.263 2.191 1.00 98.12 94 VAL A O 1
ATOM 692 N N . ASP A 1 95 ? -1.445 -13.393 0.289 1.00 97.94 95 ASP A N 1
ATOM 693 C CA . ASP A 1 95 ? -1.895 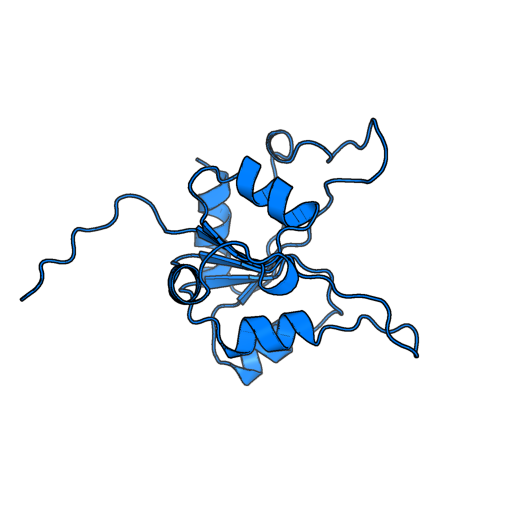-14.623 0.958 1.00 97.94 95 ASP A CA 1
ATOM 694 C C . ASP A 1 95 ? -0.782 -15.225 1.829 1.00 97.94 95 ASP A C 1
ATOM 696 O O . ASP A 1 95 ? -1.023 -15.581 2.984 1.00 97.94 95 ASP A O 1
ATOM 700 N N . ARG A 1 96 ? 0.457 -15.265 1.313 1.00 98.12 96 ARG A N 1
ATOM 701 C CA . ARG A 1 96 ? 1.645 -15.668 2.081 1.00 98.12 96 ARG A CA 1
ATOM 702 C C . ARG A 1 96 ? 1.829 -14.787 3.316 1.00 98.12 96 ARG A C 1
ATOM 704 O O . ARG A 1 96 ? 1.960 -15.313 4.417 1.00 98.12 96 ARG A O 1
ATOM 711 N N . LEU A 1 97 ? 1.793 -13.463 3.156 1.00 98.25 97 LEU A N 1
ATOM 712 C CA . LEU A 1 97 ? 1.966 -12.524 4.269 1.00 98.25 97 LEU A CA 1
ATOM 713 C C . LEU A 1 97 ? 0.873 -12.681 5.336 1.00 98.25 97 LEU A C 1
ATOM 715 O O . LEU A 1 97 ? 1.163 -12.601 6.530 1.00 98.25 97 LEU A O 1
ATOM 719 N N . VAL A 1 98 ? -0.377 -12.925 4.934 1.00 97.81 98 VAL A N 1
ATOM 720 C CA . VAL A 1 98 ? -1.475 -13.221 5.868 1.00 97.81 98 VAL A CA 1
ATOM 721 C C . VAL A 1 98 ? -1.196 -14.520 6.622 1.00 97.81 98 VAL A C 1
ATOM 723 O O . VAL A 1 98 ? -1.306 -14.534 7.847 1.00 97.81 98 VAL A O 1
ATOM 726 N N . ALA A 1 99 ? -0.789 -15.584 5.926 1.00 98.00 99 ALA A N 1
ATOM 727 C CA . ALA A 1 99 ? -0.482 -16.875 6.541 1.00 98.00 99 ALA A CA 1
ATOM 728 C C . ALA A 1 99 ? 0.699 -16.799 7.527 1.00 98.00 99 ALA A C 1
ATOM 730 O O . ALA A 1 99 ? 0.635 -17.377 8.609 1.00 98.00 99 ALA A O 1
ATOM 731 N N . GLU A 1 100 ? 1.755 -16.060 7.183 1.00 97.88 100 GLU A N 1
ATOM 732 C CA . GLU A 1 100 ? 2.961 -15.911 8.008 1.00 97.88 100 GLU A CA 1
ATOM 733 C C . GLU A 1 100 ? 2.740 -15.012 9.230 1.00 97.88 100 GLU A C 1
ATOM 735 O O . GLU A 1 100 ? 3.313 -15.251 10.293 1.00 97.88 100 GLU A O 1
ATOM 740 N N . THR A 1 101 ? 1.924 -13.962 9.097 1.00 97.00 101 THR A N 1
ATOM 741 C CA . THR A 1 101 ? 1.778 -12.941 10.150 1.00 97.00 101 THR A CA 1
ATOM 742 C C . THR A 1 101 ? 0.496 -13.059 10.967 1.00 97.00 101 THR A C 1
ATOM 744 O O . THR A 1 101 ? 0.415 -12.468 12.047 1.00 97.00 101 THR A O 1
ATOM 747 N N . GLY A 1 102 ? -0.524 -13.751 10.453 1.00 96.62 102 GLY A N 1
ATOM 748 C CA . GLY A 1 102 ? -1.871 -13.783 11.028 1.00 96.62 102 GLY A CA 1
ATOM 749 C C . GLY A 1 102 ? -2.584 -12.423 11.028 1.00 96.62 102 GLY A C 1
ATOM 750 O O . GLY A 1 102 ? -3.556 -12.240 11.762 1.00 96.62 102 GLY A O 1
ATOM 751 N N . ARG A 1 103 ? -2.093 -11.436 10.264 1.00 96.25 103 ARG A N 1
ATOM 752 C CA . ARG A 1 103 ? -2.637 -10.068 10.242 1.00 96.25 103 ARG A CA 1
ATOM 753 C C . ARG A 1 103 ? -3.702 -9.882 9.174 1.00 96.25 103 ARG A C 1
ATOM 755 O O . ARG A 1 103 ? -3.740 -10.582 8.168 1.00 96.25 103 ARG A O 1
ATOM 762 N N . ARG A 1 104 ? -4.532 -8.854 9.370 1.00 97.62 104 ARG A N 1
ATOM 763 C CA . ARG A 1 104 ? -5.477 -8.377 8.355 1.00 97.62 104 ARG A CA 1
ATOM 764 C C . ARG A 1 104 ? -4.725 -7.580 7.300 1.00 97.62 104 ARG A C 1
ATOM 766 O O . ARG A 1 104 ? -4.354 -6.431 7.543 1.00 97.62 104 ARG A O 1
ATOM 773 N N . ILE A 1 105 ? -4.514 -8.198 6.145 1.00 98.50 105 ILE A N 1
ATOM 774 C CA . ILE A 1 105 ? -3.849 -7.570 5.006 1.00 98.50 105 ILE A CA 1
ATOM 775 C C . ILE A 1 105 ? -4.803 -7.586 3.814 1.00 98.50 105 ILE A C 1
ATOM 777 O O . ILE A 1 105 ? -5.392 -8.613 3.484 1.00 98.50 105 ILE A O 1
ATOM 781 N N . VAL A 1 106 ? -4.975 -6.425 3.196 1.00 98.69 106 VAL A N 1
ATOM 782 C CA . VAL A 1 106 ? -5.772 -6.219 1.987 1.00 98.69 106 VAL A CA 1
ATOM 783 C C . VAL A 1 106 ? -4.825 -5.878 0.851 1.00 98.69 106 VAL A C 1
ATOM 785 O O . VAL A 1 106 ? -3.933 -5.049 1.017 1.00 98.69 106 VAL A O 1
ATOM 788 N N . TYR A 1 107 ? -5.031 -6.483 -0.312 1.00 98.62 107 TYR A N 1
ATOM 789 C CA . TYR A 1 107 ? -4.376 -6.034 -1.533 1.00 98.62 107 TYR A CA 1
ATOM 790 C C . TYR A 1 107 ? -5.250 -4.991 -2.229 1.00 98.62 107 TYR A C 1
ATOM 792 O O . TYR A 1 107 ? -6.430 -5.245 -2.468 1.00 98.62 107 TYR A O 1
ATOM 800 N N . ALA A 1 108 ? -4.690 -3.834 -2.567 1.00 97.88 108 ALA A N 1
ATOM 801 C CA . ALA A 1 108 ? -5.389 -2.786 -3.302 1.00 97.88 108 ALA A CA 1
ATOM 802 C C . ALA A 1 108 ? -4.516 -2.322 -4.478 1.00 97.88 108 ALA A C 1
ATOM 804 O O . ALA A 1 108 ? -3.698 -1.415 -4.289 1.00 97.88 108 ALA A O 1
ATOM 805 N N . PRO A 1 109 ? -4.646 -2.938 -5.671 1.00 94.88 109 PRO A N 1
ATOM 806 C CA . PRO A 1 109 ? -3.869 -2.536 -6.836 1.00 94.88 109 PRO A CA 1
ATOM 807 C C . PRO A 1 109 ? -4.177 -1.083 -7.201 1.00 94.88 109 PRO A C 1
ATOM 809 O O . PRO A 1 109 ? -5.322 -0.634 -7.117 1.00 94.88 109 PRO A O 1
ATOM 812 N N . GLN A 1 110 ? -3.147 -0.357 -7.622 1.00 92.50 110 GLN A N 1
ATOM 813 C CA . GLN A 1 110 ? -3.248 1.056 -7.964 1.00 92.50 110 GLN A CA 1
ATOM 814 C C . GLN A 1 110 ? -2.978 1.261 -9.449 1.00 92.50 110 GLN A C 1
ATOM 816 O O . GLN A 1 110 ? -2.061 0.677 -10.018 1.00 92.50 110 GLN A O 1
ATOM 821 N N . PHE A 1 111 ? -3.788 2.114 -10.070 1.00 89.44 111 PHE A N 1
ATOM 822 C CA . PHE A 1 111 ? -3.741 2.387 -11.509 1.00 89.44 111 PHE A CA 1
ATOM 823 C C . PHE A 1 111 ? -3.113 3.748 -11.823 1.00 89.44 111 PHE A C 1
ATOM 825 O O . PHE A 1 111 ? -3.098 4.178 -12.971 1.00 89.44 111 PHE A O 1
ATOM 832 N N . GLY A 1 112 ? -2.598 4.440 -10.808 1.00 87.69 112 GLY A N 1
ATOM 833 C CA . GLY A 1 112 ? -1.963 5.740 -10.938 1.00 87.69 112 GLY A CA 1
ATOM 834 C C . GLY A 1 112 ? -1.135 6.104 -9.701 1.00 87.69 112 GLY A C 1
ATOM 835 O O . GLY A 1 112 ? -1.097 5.340 -8.735 1.00 87.69 112 GLY A O 1
ATOM 836 N N . PRO A 1 113 ? -0.476 7.273 -9.709 1.00 86.44 113 PRO A N 1
ATOM 837 C CA . PRO A 1 113 ? -0.447 8.232 -10.811 1.00 86.44 113 PRO A CA 1
ATOM 838 C C . PRO A 1 113 ? 0.454 7.734 -11.954 1.00 86.44 113 PRO A C 1
ATOM 840 O O . PRO A 1 113 ? 1.547 7.225 -11.715 1.00 86.44 113 PRO A O 1
ATOM 843 N N . GLY A 1 114 ? -0.016 7.859 -13.197 1.00 78.44 114 GLY A N 1
ATOM 844 C CA . GLY A 1 114 ? 0.777 7.498 -14.374 1.00 78.44 114 GLY A CA 1
ATOM 845 C C . GLY A 1 114 ? 1.850 8.540 -14.698 1.00 78.44 114 GLY A C 1
ATOM 846 O O . GLY A 1 114 ? 1.786 9.680 -14.244 1.00 78.44 114 GLY A O 1
ATOM 847 N N . SER A 1 115 ? 2.843 8.152 -15.499 1.00 80.50 115 SER A N 1
ATOM 848 C CA . SER A 1 115 ? 3.971 9.022 -15.872 1.00 80.50 115 SER A CA 1
ATOM 849 C C . SER A 1 115 ? 3.692 9.934 -17.074 1.00 80.50 115 SER A C 1
ATOM 851 O O . SER A 1 115 ? 4.537 10.758 -17.415 1.00 80.50 115 SER A O 1
ATOM 853 N N . THR A 1 116 ? 2.541 9.788 -17.737 1.00 86.56 116 THR A N 1
ATOM 854 C CA . THR A 1 116 ? 2.162 10.587 -18.911 1.00 86.56 116 THR A CA 1
ATOM 855 C C . THR A 1 116 ? 1.271 11.780 -18.524 1.00 86.56 116 THR A C 1
ATOM 857 O O . THR A 1 116 ? 0.470 11.649 -17.598 1.00 86.56 116 THR A O 1
ATOM 860 N N . PRO A 1 117 ? 1.369 12.937 -19.219 1.00 83.06 117 PRO A N 1
ATOM 861 C CA . PRO A 1 117 ? 0.635 14.155 -18.847 1.00 83.06 117 PRO A CA 1
ATOM 862 C C . PRO A 1 117 ? -0.889 13.989 -18.755 1.00 83.06 117 PRO A C 1
ATOM 864 O O . PRO A 1 117 ? -1.492 14.456 -17.794 1.00 83.06 117 PRO A O 1
ATOM 867 N N . ASP A 1 118 ? -1.493 13.268 -19.703 1.00 86.19 118 ASP A N 1
ATOM 868 C CA . ASP A 1 118 ? -2.948 13.058 -19.788 1.00 86.19 118 ASP A CA 1
ATOM 869 C C . ASP A 1 118 ? -3.372 11.666 -19.294 1.00 86.19 118 ASP A C 1
ATOM 871 O O . ASP A 1 118 ? -4.336 11.073 -19.785 1.00 86.19 118 ASP A O 1
ATOM 875 N N . HIS A 1 119 ? -2.630 11.090 -18.343 1.00 88.44 119 HIS A N 1
ATOM 876 C CA . HIS A 1 119 ? -2.972 9.774 -17.819 1.00 88.44 119 HIS A CA 1
ATOM 877 C C . HIS A 1 119 ? -4.363 9.800 -17.147 1.00 88.44 119 HIS A C 1
ATOM 879 O O . HIS A 1 119 ? -4.571 10.584 -16.215 1.00 88.44 119 HIS A O 1
ATOM 885 N N . PRO A 1 120 ? -5.313 8.918 -17.526 1.00 88.81 120 PRO A N 1
ATOM 886 C CA . PRO A 1 120 ? -6.705 8.980 -17.055 1.00 88.81 120 PRO A CA 1
ATOM 887 C C . PRO A 1 120 ? -6.853 8.800 -15.537 1.00 88.81 120 PRO A C 1
ATOM 889 O O . PRO A 1 120 ? -7.844 9.230 -14.953 1.00 88.81 120 PRO A O 1
ATOM 892 N N . TYR A 1 121 ? -5.852 8.192 -14.897 1.00 90.00 121 TYR A N 1
ATOM 893 C CA . TYR A 1 121 ? -5.792 7.947 -13.452 1.00 90.00 121 TYR A CA 1
ATOM 894 C C . TYR A 1 121 ? -4.729 8.799 -12.735 1.00 90.00 121 TYR A C 1
ATOM 896 O O . TYR A 1 121 ? -4.237 8.415 -11.678 1.00 90.00 121 TYR A O 1
ATOM 904 N N . ALA A 1 122 ? -4.301 9.924 -13.325 1.00 88.25 122 ALA A N 1
ATOM 905 C CA . ALA A 1 122 ? -3.342 10.833 -12.685 1.00 88.25 122 ALA A CA 1
ATOM 906 C C . ALA A 1 122 ? -3.904 11.503 -11.420 1.00 88.25 122 ALA A C 1
ATOM 908 O O . ALA A 1 122 ? -3.156 11.750 -10.474 1.00 88.25 122 ALA A O 1
ATOM 909 N N . ASP A 1 123 ? -5.210 11.781 -11.401 1.00 88.31 123 ASP A N 1
ATOM 910 C CA . ASP A 1 123 ? -5.909 12.347 -10.249 1.00 88.31 123 ASP A CA 1
ATOM 911 C C . ASP A 1 123 ? -6.700 11.249 -9.515 1.00 88.31 123 ASP A C 1
ATOM 913 O O . ASP A 1 123 ? -7.727 10.794 -10.033 1.00 88.31 123 ASP A O 1
ATOM 917 N N . PRO A 1 124 ? -6.259 10.817 -8.317 1.00 85.88 124 PRO A N 1
ATOM 918 C CA . PRO A 1 124 ? 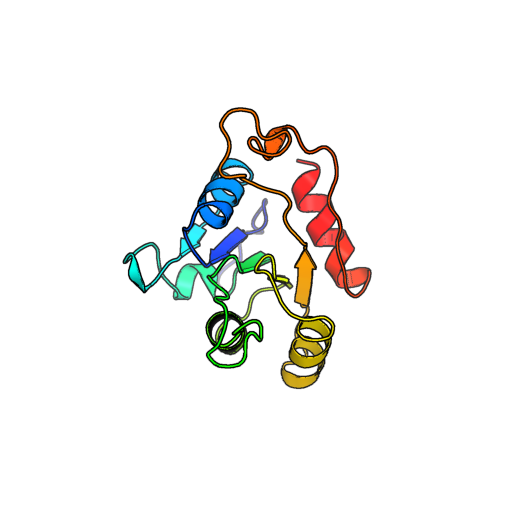-6.935 9.764 -7.565 1.00 85.88 124 PRO A CA 1
ATOM 919 C C . PRO A 1 124 ? -8.349 10.165 -7.123 1.00 85.88 124 PRO A C 1
ATOM 921 O O . PRO A 1 124 ? -9.193 9.288 -6.963 1.00 85.88 124 PRO A O 1
ATOM 924 N N . SER A 1 125 ? -8.651 11.464 -6.981 1.00 86.44 125 SER A N 1
ATOM 925 C CA . SER A 1 125 ? -9.986 11.938 -6.578 1.00 86.44 125 SER A CA 1
ATOM 926 C C . SER A 1 125 ? -11.053 11.723 -7.658 1.00 86.44 125 SER A C 1
ATOM 928 O O . SER A 1 125 ? -12.249 11.735 -7.376 1.00 86.44 125 SER A O 1
ATOM 930 N N . ARG A 1 126 ? -10.627 11.488 -8.906 1.00 88.94 126 ARG A N 1
ATOM 931 C CA . ARG A 1 126 ? -11.514 11.223 -10.047 1.00 88.94 126 ARG A CA 1
ATOM 932 C C . ARG A 1 126 ? -11.787 9.732 -10.249 1.00 88.94 126 ARG A C 1
ATOM 934 O O . ARG A 1 126 ? -12.564 9.372 -11.135 1.00 88.94 126 ARG A O 1
ATOM 941 N N . ILE A 1 127 ? -11.173 8.861 -9.448 1.00 90.06 127 ILE A N 1
ATOM 942 C CA . ILE A 1 127 ? -11.364 7.412 -9.515 1.00 90.06 127 ILE A CA 1
ATOM 943 C C . ILE A 1 127 ? -12.520 7.030 -8.583 1.00 90.06 127 ILE A C 1
ATOM 945 O O . ILE A 1 127 ? -12.355 6.889 -7.378 1.00 90.06 127 ILE A O 1
ATOM 949 N N . GLY A 1 128 ? -13.714 6.847 -9.150 1.00 89.94 128 GLY A N 1
ATOM 950 C CA . GLY A 1 128 ? -14.934 6.509 -8.398 1.00 89.94 128 GLY A CA 1
ATOM 951 C C . GLY A 1 128 ? -15.055 5.040 -7.969 1.00 89.94 128 GLY A C 1
ATOM 952 O O . GLY A 1 128 ? -16.164 4.568 -7.722 1.00 89.94 128 GLY A O 1
ATOM 953 N N . TRP A 1 129 ? -13.956 4.286 -7.960 1.00 93.12 129 TRP A N 1
ATOM 954 C CA . TRP A 1 129 ? -13.947 2.856 -7.660 1.00 93.12 129 TRP A CA 1
ATOM 955 C C . TRP A 1 129 ? -12.618 2.424 -7.039 1.00 93.12 129 TRP A C 1
ATOM 957 O O . TRP A 1 129 ? -11.578 3.040 -7.243 1.00 93.12 129 TRP A O 1
ATOM 967 N N . VAL A 1 130 ? -12.654 1.317 -6.300 1.00 95.06 130 VAL A N 1
ATOM 968 C CA . VAL A 1 130 ? -11.470 0.652 -5.752 1.00 95.06 130 VAL A CA 1
ATOM 969 C C . VAL A 1 130 ? -11.644 -0.858 -5.885 1.00 95.06 130 VAL A C 1
ATOM 971 O O . VAL A 1 130 ? -12.755 -1.378 -5.754 1.00 95.06 130 VAL A O 1
ATOM 974 N N . ILE A 1 131 ? -10.550 -1.568 -6.155 1.00 96.75 131 ILE A N 1
ATOM 975 C CA . ILE A 1 131 ? -10.508 -3.033 -6.152 1.00 96.75 131 ILE A CA 1
ATOM 976 C C . ILE A 1 131 ? -9.771 -3.461 -4.890 1.00 96.75 131 ILE A C 1
ATOM 978 O O . ILE A 1 131 ? -8.673 -2.982 -4.630 1.00 96.75 131 ILE A O 1
ATOM 982 N N . LEU A 1 132 ? -10.381 -4.351 -4.108 1.00 98.00 132 LEU A N 1
ATOM 983 C CA . LEU A 1 132 ? -9.829 -4.830 -2.843 1.00 98.00 132 LEU A CA 1
ATOM 984 C C . LEU A 1 132 ? -9.830 -6.360 -2.830 1.00 98.00 132 LEU A C 1
ATOM 986 O O . LEU A 1 132 ? -10.892 -6.982 -2.906 1.00 98.00 132 LEU A O 1
ATOM 990 N N . GLY A 1 133 ? -8.641 -6.949 -2.735 1.00 97.56 133 GLY A N 1
ATOM 991 C CA . GLY A 1 133 ? -8.418 -8.379 -2.548 1.00 97.56 133 GLY A CA 1
ATOM 992 C C . GLY A 1 133 ? -8.217 -8.729 -1.074 1.00 97.56 133 GLY A C 1
ATOM 993 O O . GLY A 1 133 ? -7.577 -7.978 -0.338 1.00 97.56 133 GLY A O 1
ATOM 994 N N . GLY A 1 134 ? -8.761 -9.869 -0.648 1.00 94.88 134 GLY A N 1
ATOM 995 C CA . GLY A 1 134 ? -8.697 -10.360 0.730 1.00 94.88 134 GLY A CA 1
ATOM 996 C C . GLY A 1 134 ? -10.078 -10.634 1.330 1.00 94.88 134 GLY A C 1
ATOM 997 O O . GLY A 1 134 ? -11.107 -10.589 0.648 1.00 94.88 134 GLY A O 1
ATOM 998 N N . GLU A 1 135 ? -10.113 -10.931 2.628 1.00 95.00 135 GLU A N 1
ATOM 999 C CA . GLU A 1 135 ? -11.355 -11.258 3.330 1.00 95.00 135 GLU A CA 1
ATOM 1000 C C . GLU A 1 135 ? -12.311 -10.063 3.432 1.00 95.00 135 GLU A C 1
ATOM 1002 O O . GLU A 1 135 ? -11.915 -8.941 3.752 1.00 95.00 135 GLU A O 1
ATOM 1007 N N . ARG A 1 136 ? -13.619 -10.316 3.280 1.00 95.75 136 ARG A N 1
ATOM 1008 C CA . ARG A 1 136 ? -14.656 -9.267 3.332 1.00 95.75 136 ARG A CA 1
ATOM 1009 C C . ARG A 1 136 ? -14.639 -8.451 4.624 1.00 95.75 136 ARG A C 1
ATOM 1011 O O . ARG A 1 136 ? -14.975 -7.268 4.589 1.00 95.75 136 ARG A O 1
ATOM 1018 N N . ALA A 1 137 ? -14.276 -9.070 5.746 1.00 94.69 137 ALA A N 1
ATOM 1019 C CA . ALA A 1 137 ? -14.167 -8.393 7.034 1.00 94.69 137 ALA A CA 1
ATOM 1020 C C . ALA A 1 137 ? -13.049 -7.335 7.050 1.00 94.69 137 ALA A C 1
ATOM 1022 O O . ALA A 1 137 ? -13.204 -6.316 7.715 1.00 94.69 137 ALA A O 1
ATOM 1023 N N . ALA A 1 138 ? -11.970 -7.543 6.288 1.00 95.12 138 ALA A N 1
ATOM 1024 C CA . ALA A 1 138 ? -10.879 -6.585 6.134 1.00 95.12 138 ALA A CA 1
ATOM 1025 C C . ALA A 1 138 ? -11.147 -5.581 4.999 1.00 95.12 138 ALA A C 1
ATOM 1027 O O . ALA A 1 138 ? -10.880 -4.393 5.149 1.00 95.12 138 ALA A O 1
ATOM 1028 N N . THR A 1 139 ? -11.737 -6.015 3.876 1.00 98.00 139 THR A N 1
ATOM 1029 C CA . THR A 1 139 ? -11.963 -5.120 2.727 1.00 98.00 139 THR A CA 1
ATOM 1030 C C . THR A 1 139 ? -13.091 -4.111 2.952 1.00 98.00 139 THR A C 1
ATOM 1032 O O . THR A 1 139 ? -13.064 -3.037 2.363 1.00 98.00 139 THR A O 1
ATOM 1035 N N . ARG A 1 140 ? -14.119 -4.437 3.752 1.00 96.88 140 ARG A N 1
ATOM 1036 C CA . ARG A 1 140 ? -15.268 -3.535 3.979 1.00 96.88 140 ARG A CA 1
ATOM 1037 C C . ARG A 1 140 ? -14.854 -2.213 4.647 1.00 96.88 140 ARG A C 1
ATOM 1039 O O . ARG A 1 140 ? -15.142 -1.180 4.050 1.00 96.88 140 ARG A O 1
ATOM 1046 N N . PRO A 1 141 ? -14.130 -2.219 5.785 1.00 96.00 141 PRO A N 1
ATOM 1047 C CA . PRO A 1 141 ? -13.648 -0.979 6.391 1.00 96.00 141 PRO A CA 1
ATOM 1048 C C . PRO A 1 141 ? -12.733 -0.175 5.461 1.00 96.00 141 PRO A C 1
ATOM 1050 O O . PRO A 1 141 ? -12.833 1.045 5.421 1.00 96.00 141 PRO A O 1
ATOM 1053 N N . VAL A 1 142 ? -11.888 -0.848 4.666 1.00 97.38 142 VAL A N 1
ATOM 1054 C CA . VAL A 1 142 ? -11.035 -0.173 3.673 1.00 97.38 142 VAL A CA 1
ATOM 1055 C C . VAL A 1 142 ? -11.881 0.509 2.597 1.00 97.38 142 VAL A C 1
ATOM 1057 O O . VAL A 1 142 ? -11.612 1.653 2.260 1.00 97.38 142 VAL A O 1
ATOM 1060 N N . ALA A 1 143 ? -12.933 -0.141 2.088 1.00 96.81 143 ALA A N 1
ATOM 1061 C CA . ALA A 1 143 ? -13.840 0.468 1.114 1.00 96.81 143 ALA A CA 1
ATOM 1062 C C . ALA A 1 143 ? -14.577 1.695 1.676 1.00 96.81 143 ALA A C 1
ATOM 1064 O O . ALA A 1 143 ? -14.858 2.628 0.929 1.00 96.81 143 ALA A O 1
ATOM 1065 N N . ASP A 1 144 ? -14.891 1.703 2.974 1.00 95.19 144 ASP A N 1
ATOM 1066 C CA . ASP A 1 144 ? -15.556 2.832 3.629 1.00 95.19 144 ASP A CA 1
ATOM 1067 C C . ASP A 1 144 ? -14.654 4.074 3.728 1.00 95.19 144 ASP A C 1
ATOM 1069 O O . ASP A 1 144 ? -15.178 5.186 3.693 1.00 95.19 144 ASP A O 1
ATOM 1073 N N . LEU A 1 145 ? -13.320 3.914 3.743 1.00 93.75 145 LEU A N 1
ATOM 1074 C CA . LEU A 1 145 ? -12.380 5.045 3.680 1.00 93.75 145 LEU A CA 1
ATOM 1075 C C . LEU A 1 145 ? -12.550 5.884 2.409 1.00 93.75 145 LEU A C 1
ATOM 1077 O O . LEU A 1 145 ? -12.330 7.085 2.442 1.00 93.75 145 LEU A O 1
ATOM 1081 N N . TYR A 1 146 ? -12.946 5.268 1.294 1.00 92.00 146 TYR A N 1
ATOM 1082 C CA . TYR A 1 146 ? -13.088 5.947 0.001 1.00 92.00 146 TYR A CA 1
ATOM 1083 C C . TYR A 1 146 ? -14.460 6.615 -0.195 1.00 92.00 146 TYR A C 1
ATOM 1085 O O . TYR A 1 146 ? -14.709 7.195 -1.248 1.00 92.00 146 TYR A O 1
ATOM 1093 N N . LYS A 1 147 ? -15.378 6.507 0.776 1.00 88.56 147 LYS A N 1
ATOM 1094 C CA . LYS A 1 147 ? -16.747 7.058 0.684 1.00 88.56 147 LYS A CA 1
ATOM 1095 C C . LYS A 1 147 ? -16.902 8.430 1.346 1.00 88.56 147 LYS A C 1
ATOM 1097 O O . LYS A 1 147 ? -18.021 8.941 1.391 1.00 88.56 147 LYS A O 1
ATOM 1102 N N . THR A 1 148 ? -15.827 8.960 1.923 1.00 65.12 148 THR A N 1
ATOM 1103 C CA . THR A 1 148 ? -15.822 10.196 2.716 1.00 65.12 148 THR A CA 1
ATOM 1104 C C . THR A 1 148 ? -15.586 11.435 1.879 1.00 65.12 148 THR A C 1
ATOM 1106 O O . THR A 1 148 ? -14.701 11.364 1.000 1.00 65.12 148 THR A O 1
#

Foldseek 3Di:
DDPPDDDPDFEEEEEDPPFVSVLVCVLVVRYQYDYVVVPGGDCVSQQATQEYEYAHEQDQDPVRAGRCVVVVVNLVRHPHVEYEYQYDHDPCPQVVSCVVPVHHYKYWHAPDDDPDPVRVPVRVLPPPDTDIDDDPVSVVVVRVSNVD

Sequence (148 aa):
MTVMRARTRPTIGVIGHGALGRSLCRLFPDALPYDSPLGIGDAEQVREADFAFVAVPTPEGEDGACDTRTVDEVVSWLRAGTTIVCSTVAVGTVDRLVAETGRRIVYAPQFGPGSTPDHPYADPSRIGWVILGGERAATRPVADLYKT

pLDDT: mean 92.59, std 12.03, range [36.12, 98.81]